Protein AF-A0A2M7FLJ5-F1 (afdb_monomer_lite)

Foldseek 3Di:
DDDDDDDDQVCLPDDADAPAQEDEAPDADDPCPVVVVSSVVNQPHDDVPRPHHYYHYPRCNCVVCVVVVVCCVPPNDPDDDD

Sequence (82 aa):
DIKVIVSVAILSRGFDQPDVHHVILARPLKKSFSEHVQQMGRVARPYPGKAFAIVQDHSGNYLRFQASFDKLYNEGVKTLDG

Radius of gyration: 13.33 Å; chains: 1; bounding box: 40×24×30 Å

pLDDT: mean 87.82, std 10.56, range [49.28, 96.5]

Structure (mmCIF, N/CA/C/O backbone):
data_AF-A0A2M7FLJ5-F1
#
_entry.id   AF-A0A2M7FLJ5-F1
#
loop_
_atom_site.group_PDB
_atom_site.id
_atom_site.type_symbol
_atom_site.label_atom_id
_atom_site.label_alt_id
_atom_site.label_comp_id
_atom_site.label_asym_id
_atom_site.label_entity_id
_atom_site.label_seq_id
_atom_site.pdbx_PDB_ins_code
_atom_site.Cartn_x
_atom_site.Cartn_y
_atom_site.Cartn_z
_atom_site.occupancy
_atom_site.B_iso_or_equiv
_atom_site.auth_seq_id
_atom_site.auth_comp_id
_atom_site.auth_asym_id
_atom_site.auth_atom_id
_atom_site.pdbx_PDB_model_num
ATOM 1 N N . ASP A 1 1 ? -24.394 10.729 5.786 1.00 82.62 1 ASP A N 1
ATOM 2 C CA . ASP A 1 1 ? -23.488 9.588 6.006 1.00 82.62 1 ASP A CA 1
ATOM 3 C C . ASP A 1 1 ? -22.729 9.342 4.709 1.00 82.62 1 ASP A C 1
ATOM 5 O O . ASP A 1 1 ? -23.369 9.219 3.670 1.00 82.62 1 ASP A O 1
ATOM 9 N N . ILE A 1 2 ? -21.398 9.409 4.732 1.00 85.31 2 ILE A N 1
ATOM 10 C CA . ILE A 1 2 ? -20.552 9.270 3.537 1.00 85.31 2 ILE A CA 1
ATOM 11 C C . ILE A 1 2 ? -19.902 7.891 3.603 1.00 85.31 2 ILE A C 1
ATOM 13 O O . ILE A 1 2 ? -19.181 7.597 4.549 1.00 85.31 2 ILE A O 1
ATOM 17 N N . LYS A 1 3 ? -20.156 7.046 2.599 1.00 89.31 3 LYS A N 1
ATOM 18 C CA . LYS A 1 3 ? -19.648 5.662 2.557 1.00 89.31 3 LYS A CA 1
ATOM 19 C C . LYS A 1 3 ? -18.421 5.472 1.677 1.00 89.31 3 LYS A C 1
ATOM 21 O O . LYS A 1 3 ? -17.675 4.520 1.871 1.00 89.31 3 LYS A O 1
ATOM 26 N N . VAL A 1 4 ? -18.233 6.349 0.695 1.00 90.19 4 VAL A N 1
ATOM 27 C CA . VAL A 1 4 ? -17.179 6.225 -0.312 1.00 90.19 4 VAL A CA 1
ATOM 28 C C . VAL A 1 4 ? -16.604 7.600 -0.596 1.00 90.19 4 VAL A C 1
ATOM 30 O O . VAL A 1 4 ? -17.342 8.574 -0.735 1.00 90.19 4 VAL A O 1
ATOM 33 N N . ILE A 1 5 ? -15.281 7.659 -0.713 1.00 89.19 5 ILE A N 1
ATOM 34 C CA . ILE A 1 5 ? -14.551 8.834 -1.175 1.00 89.19 5 ILE A CA 1
ATOM 35 C C . ILE A 1 5 ? -13.722 8.410 -2.382 1.00 89.19 5 ILE A C 1
ATOM 37 O O . ILE A 1 5 ? -13.029 7.395 -2.343 1.00 89.19 5 ILE A O 1
ATOM 41 N N . VAL A 1 6 ? -13.792 9.195 -3.454 1.00 89.81 6 VAL A N 1
ATOM 42 C CA . VAL A 1 6 ? -13.041 8.959 -4.689 1.00 89.81 6 VAL A CA 1
ATOM 43 C C . VAL A 1 6 ? -12.037 10.087 -4.871 1.00 89.81 6 VAL A C 1
ATOM 45 O O . VAL A 1 6 ? -12.372 11.261 -4.733 1.00 89.81 6 VAL A O 1
ATOM 48 N N . SER A 1 7 ? -10.789 9.741 -5.173 1.00 84.62 7 SER A N 1
ATOM 49 C CA . SER A 1 7 ? -9.732 10.719 -5.412 1.00 84.62 7 SER A CA 1
ATOM 50 C C . SER A 1 7 ? -8.674 10.172 -6.356 1.00 84.62 7 SER A C 1
ATOM 52 O O . SER A 1 7 ? -8.432 8.970 -6.404 1.00 84.62 7 SER A O 1
ATOM 54 N N . VAL A 1 8 ? -8.012 11.077 -7.076 1.00 79.00 8 VAL A N 1
ATOM 55 C CA . VAL A 1 8 ? -6.937 10.750 -8.025 1.00 79.00 8 VAL A CA 1
ATOM 56 C C . VAL A 1 8 ? -5.542 10.957 -7.409 1.00 79.00 8 VAL A C 1
ATOM 58 O O . VAL A 1 8 ? -4.571 10.407 -7.923 1.00 79.00 8 VAL A O 1
ATOM 61 N N . ALA A 1 9 ? -5.433 11.709 -6.302 1.00 67.69 9 ALA A N 1
ATOM 62 C CA . ALA A 1 9 ? -4.161 11.978 -5.603 1.00 67.69 9 ALA A CA 1
ATOM 63 C C . ALA A 1 9 ? -4.309 12.674 -4.229 1.00 67.69 9 ALA A C 1
ATOM 65 O O . ALA A 1 9 ? -3.396 12.619 -3.404 1.00 67.69 9 ALA A O 1
ATOM 66 N N . ILE A 1 10 ? -5.437 13.346 -3.969 1.00 58.44 10 ILE A N 1
ATOM 67 C CA . ILE A 1 10 ? -5.626 14.225 -2.798 1.00 58.44 10 ILE A CA 1
ATOM 68 C C . ILE A 1 10 ? -5.690 13.456 -1.469 1.00 58.44 10 ILE A C 1
ATOM 70 O O . ILE A 1 10 ? -5.308 13.998 -0.440 1.00 58.44 10 ILE A O 1
ATOM 74 N N . LEU A 1 11 ? -6.050 12.167 -1.478 1.00 60.75 11 LEU A N 1
ATOM 75 C CA . LEU A 1 11 ? -6.065 11.339 -0.257 1.00 60.75 11 LEU A CA 1
ATOM 76 C C . LEU A 1 11 ? -4.665 10.959 0.261 1.00 60.75 11 LEU A C 1
ATOM 78 O O . LEU A 1 11 ? -4.540 10.291 1.290 1.00 60.75 11 LEU A O 1
ATOM 82 N N . SER A 1 12 ? -3.599 11.381 -0.425 1.00 57.28 12 SER A N 1
ATOM 83 C CA . SER A 1 12 ? -2.224 11.161 0.032 1.00 57.28 12 SER A CA 1
ATOM 84 C C . SER A 1 12 ? -1.869 12.009 1.263 1.00 57.28 12 SER A C 1
ATOM 86 O O . SER A 1 12 ? -1.160 11.515 2.141 1.00 57.28 12 SER A O 1
ATOM 88 N N . ARG A 1 13 ? -2.410 13.234 1.399 1.00 58.75 13 ARG A N 1
ATOM 89 C CA . ARG A 1 13 ? -2.124 14.161 2.512 1.00 58.75 13 ARG A CA 1
ATOM 90 C C . ARG A 1 13 ? -3.413 14.567 3.238 1.00 58.75 13 ARG A C 1
ATOM 92 O O . ARG A 1 13 ? -4.341 15.059 2.613 1.00 58.75 13 ARG A O 1
ATOM 99 N N . GLY A 1 14 ? -3.466 14.366 4.557 1.00 61.94 14 GLY A N 1
ATOM 100 C CA . GLY A 1 14 ? -4.543 14.871 5.425 1.00 61.94 14 GLY A CA 1
ATOM 101 C C . GLY A 1 14 ? -5.780 13.978 5.587 1.00 61.94 14 GLY A C 1
ATOM 102 O O . GLY A 1 14 ? -6.568 14.226 6.493 1.00 61.94 14 GLY A O 1
ATOM 103 N N . PHE A 1 15 ? -5.946 12.922 4.782 1.00 74.25 15 PHE A N 1
ATOM 104 C CA . PHE A 1 15 ? -7.011 11.940 5.009 1.00 74.25 15 PHE A CA 1
ATOM 105 C C . PHE A 1 15 ? -6.549 10.864 5.997 1.00 74.25 15 PHE A C 1
ATOM 107 O O . PHE A 1 15 ? -5.846 9.914 5.635 1.00 74.25 15 PHE A O 1
ATOM 114 N N . ASP A 1 16 ? -6.931 11.045 7.259 1.00 78.62 16 ASP A N 1
ATOM 115 C CA . ASP A 1 16 ? -6.651 10.123 8.349 1.00 78.62 16 ASP A CA 1
ATOM 116 C C . ASP A 1 16 ? -7.948 9.481 8.857 1.00 78.62 16 ASP A C 1
ATOM 118 O O . ASP A 1 16 ? -8.587 9.989 9.771 1.00 78.62 16 ASP A O 1
ATOM 122 N N . GLN A 1 17 ? -8.318 8.349 8.255 1.00 87.38 17 GLN A N 1
ATOM 123 C CA . GLN A 1 17 ? -9.461 7.557 8.695 1.00 87.38 17 GLN A CA 1
ATOM 124 C C . GLN A 1 17 ? -9.030 6.092 8.921 1.00 87.38 17 GLN A C 1
ATOM 126 O O . GLN A 1 17 ? -8.708 5.400 7.951 1.00 87.38 17 GLN A O 1
ATOM 131 N N . PRO A 1 18 ? -8.933 5.608 10.175 1.00 88.19 18 PRO A N 1
ATOM 132 C CA . PRO A 1 18 ? -8.455 4.252 10.472 1.00 88.19 18 PRO A CA 1
ATOM 133 C C . PRO A 1 18 ? -9.517 3.158 10.253 1.00 88.19 18 PRO A C 1
ATOM 135 O O . PRO A 1 18 ? -9.157 2.007 9.995 1.00 88.19 18 PRO A O 1
ATOM 138 N N . ASP A 1 19 ? -10.807 3.508 10.289 1.00 90.50 19 ASP A N 1
ATOM 139 C CA . ASP A 1 19 ? -11.932 2.575 10.110 1.00 90.50 19 ASP A CA 1
ATOM 140 C C . ASP A 1 19 ? -12.190 2.173 8.645 1.00 90.50 19 ASP A C 1
ATOM 142 O O . ASP A 1 19 ? -13.128 1.441 8.351 1.00 90.50 19 ASP A O 1
ATOM 146 N N . VAL A 1 20 ? -11.347 2.601 7.699 1.00 90.94 20 VAL A N 1
ATOM 147 C CA . VAL A 1 20 ? -11.498 2.242 6.283 1.00 90.94 20 VAL A CA 1
ATOM 148 C C . VAL A 1 20 ? -11.273 0.741 6.097 1.00 90.94 20 VAL A C 1
ATOM 150 O O . VAL A 1 20 ? -10.178 0.239 6.347 1.00 90.94 20 VAL A O 1
ATOM 153 N N . HIS A 1 21 ? -12.288 0.026 5.607 1.00 92.81 21 HIS A N 1
ATOM 154 C CA . HIS A 1 21 ? -12.221 -1.421 5.355 1.00 92.81 21 HIS A CA 1
ATOM 155 C C . HIS A 1 21 ? -11.753 -1.789 3.942 1.00 92.81 21 HIS A C 1
ATOM 157 O O . HIS A 1 21 ? -11.231 -2.885 3.742 1.00 92.81 21 HIS A O 1
ATOM 163 N N . HIS A 1 22 ? -11.950 -0.908 2.959 1.00 93.50 22 HIS A N 1
ATOM 164 C CA . HIS A 1 22 ? -11.760 -1.238 1.549 1.00 93.50 22 HIS A CA 1
ATOM 165 C C . HIS A 1 22 ? -11.089 -0.091 0.790 1.00 93.50 22 HIS A C 1
ATOM 167 O O . HIS A 1 22 ? -11.532 1.055 0.863 1.00 93.50 22 HIS A O 1
ATOM 173 N N . VAL A 1 23 ? -10.034 -0.411 0.040 1.00 92.00 23 VAL A N 1
ATOM 174 C CA . VAL A 1 23 ? -9.395 0.486 -0.930 1.00 92.00 23 VAL A CA 1
ATOM 175 C C . VAL A 1 23 ? -9.501 -0.111 -2.330 1.00 92.00 23 VAL A C 1
ATOM 177 O O . VAL A 1 23 ? -9.161 -1.274 -2.540 1.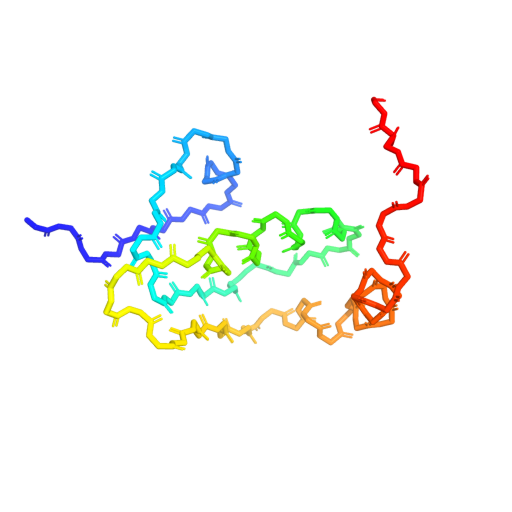00 92.00 23 VAL A O 1
ATOM 180 N N . ILE A 1 24 ? -9.931 0.713 -3.290 1.00 94.19 24 ILE A N 1
ATOM 181 C CA . ILE A 1 24 ? -10.014 0.359 -4.712 1.00 94.19 24 ILE A CA 1
ATOM 182 C C . ILE A 1 24 ? -8.943 1.141 -5.478 1.00 94.19 24 ILE A C 1
ATOM 184 O O . ILE A 1 24 ? -8.962 2.373 -5.509 1.00 94.19 24 ILE A O 1
ATOM 188 N N . LEU A 1 25 ? -8.013 0.432 -6.120 1.00 93.50 25 LEU A N 1
ATOM 189 C CA . LEU A 1 25 ? -6.949 1.026 -6.928 1.00 93.50 25 LEU A CA 1
ATOM 190 C C . LEU A 1 25 ? -7.366 1.052 -8.403 1.00 93.50 25 LEU A C 1
ATOM 192 O O . LEU A 1 25 ? -7.230 0.067 -9.130 1.00 93.50 25 LEU A O 1
ATOM 196 N N . ALA A 1 26 ? -7.868 2.203 -8.848 1.00 93.81 26 ALA A N 1
ATOM 197 C CA . ALA A 1 26 ? -8.364 2.414 -10.214 1.00 93.81 26 ALA A CA 1
ATOM 198 C C . ALA A 1 26 ? -7.401 3.205 -11.128 1.00 93.81 26 ALA A C 1
ATOM 200 O O . ALA A 1 26 ? -7.712 3.439 -12.294 1.00 93.81 26 ALA A O 1
ATOM 201 N N . ARG A 1 27 ? -6.236 3.630 -10.612 1.00 91.38 27 ARG A N 1
ATOM 202 C CA . ARG A 1 27 ? 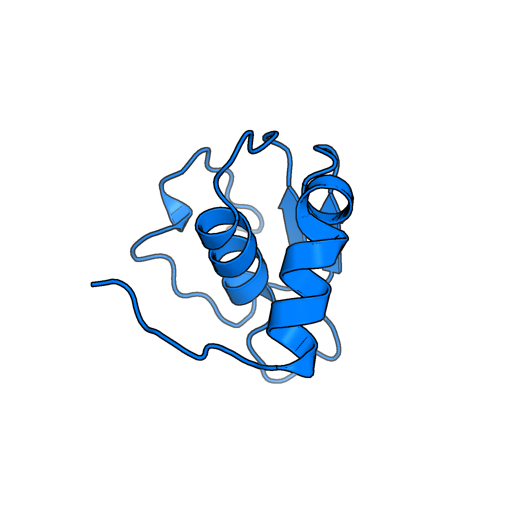-5.203 4.345 -11.376 1.00 91.38 27 ARG A CA 1
ATOM 203 C C . ARG A 1 27 ? -3.907 3.526 -11.489 1.00 91.38 27 ARG A C 1
ATOM 205 O O . ARG A 1 27 ? -3.309 3.217 -10.453 1.00 91.38 27 ARG A O 1
ATOM 212 N N . PRO A 1 28 ? -3.398 3.253 -12.706 1.00 93.00 28 PRO A N 1
ATOM 213 C CA . PRO A 1 28 ? -2.097 2.617 -12.883 1.00 93.00 28 PRO A CA 1
ATOM 214 C C . PRO A 1 28 ? -0.958 3.570 -12.517 1.00 93.00 28 PRO A C 1
ATOM 216 O O . PRO A 1 28 ? -0.824 4.667 -13.062 1.00 93.00 28 PRO A O 1
ATOM 219 N N . LEU A 1 29 ? -0.100 3.123 -11.606 1.00 92.31 29 LEU A N 1
ATOM 220 C CA . LEU A 1 29 ? 1.122 3.810 -11.211 1.00 92.31 29 LEU A CA 1
ATOM 221 C C . LEU A 1 29 ? 2.279 3.324 -12.085 1.00 92.31 29 LEU A C 1
ATOM 223 O O . LEU A 1 29 ? 2.553 2.127 -12.145 1.00 92.31 29 LEU A O 1
ATOM 227 N N . LYS A 1 30 ? 2.974 4.250 -12.762 1.00 85.56 30 LYS A N 1
ATOM 228 C CA . LYS A 1 30 ? 4.084 3.901 -13.669 1.00 85.56 30 LYS A CA 1
ATOM 229 C C . LYS A 1 30 ? 5.388 3.566 -12.934 1.00 85.56 30 LYS A C 1
ATOM 231 O O . LYS A 1 30 ? 6.052 2.610 -13.307 1.00 85.56 30 LYS A O 1
ATOM 236 N N . LYS A 1 31 ? 5.775 4.369 -11.933 1.00 85.31 31 LYS A N 1
ATOM 237 C CA . LYS A 1 31 ? 7.061 4.229 -11.206 1.00 85.31 31 LYS A CA 1
ATOM 238 C C . LYS A 1 31 ? 6.979 4.506 -9.697 1.00 85.31 31 LYS A C 1
ATOM 240 O O . LYS A 1 31 ? 7.971 4.359 -8.996 1.00 85.31 31 LYS A O 1
ATOM 245 N N . SER A 1 32 ? 5.822 4.932 -9.193 1.00 90.81 32 SER A N 1
ATOM 246 C CA . SER A 1 32 ? 5.692 5.426 -7.817 1.00 90.81 32 SER A CA 1
ATOM 247 C C . SER A 1 32 ? 5.347 4.297 -6.840 1.00 90.81 32 SER A C 1
ATOM 249 O O . SER A 1 32 ? 4.185 4.113 -6.480 1.00 90.81 32 SER A O 1
ATOM 251 N N . PHE A 1 33 ? 6.350 3.515 -6.428 1.00 92.38 33 PHE A N 1
ATOM 252 C CA . PHE A 1 33 ? 6.164 2.482 -5.397 1.00 92.38 33 PHE A CA 1
ATOM 253 C C . PHE A 1 33 ? 5.802 3.094 -4.036 1.00 92.38 33 PHE A C 1
ATOM 255 O O . PHE A 1 33 ? 4.928 2.583 -3.342 1.00 92.38 33 PHE A O 1
ATOM 262 N N . SER A 1 34 ? 6.408 4.230 -3.683 1.00 90.38 34 SER A N 1
ATOM 263 C CA . SER A 1 34 ? 6.099 4.955 -2.446 1.00 90.38 34 SER A CA 1
ATOM 264 C C . SER A 1 34 ? 4.624 5.353 -2.364 1.00 90.38 34 SER A C 1
ATOM 266 O O . SER A 1 34 ? 4.000 5.178 -1.322 1.00 90.38 34 SER A O 1
ATOM 268 N N . GLU A 1 35 ? 4.034 5.814 -3.469 1.00 90.12 35 GLU A N 1
ATOM 269 C CA . GLU A 1 35 ? 2.603 6.115 -3.525 1.00 90.12 35 GLU A CA 1
ATOM 270 C C . GLU A 1 35 ? 1.748 4.856 -3.331 1.00 90.12 35 GLU A C 1
ATOM 272 O O . GLU A 1 35 ? 0.763 4.901 -2.597 1.00 90.12 35 GLU A O 1
ATOM 277 N N . HIS A 1 36 ? 2.139 3.722 -3.921 1.00 92.12 36 HIS A N 1
ATOM 278 C CA . HIS A 1 36 ? 1.445 2.453 -3.697 1.00 92.12 36 HIS A CA 1
ATOM 279 C C . HIS A 1 36 ? 1.475 2.050 -2.215 1.00 92.12 36 HIS A C 1
ATOM 281 O O . HIS A 1 36 ? 0.430 1.761 -1.637 1.00 92.12 36 HIS A O 1
ATOM 287 N N . VAL A 1 37 ? 2.641 2.113 -1.565 1.00 91.50 37 VAL A N 1
ATOM 288 C CA . VAL A 1 37 ? 2.791 1.815 -0.128 1.00 91.50 37 VAL A CA 1
ATOM 289 C C . VAL A 1 37 ? 1.938 2.753 0.725 1.00 91.50 37 VAL A C 1
ATOM 291 O O . VAL A 1 37 ? 1.251 2.301 1.640 1.00 91.50 37 VAL A O 1
ATOM 294 N N . GLN A 1 38 ? 1.920 4.049 0.408 1.00 88.00 38 GLN A N 1
ATOM 295 C CA . GLN A 1 38 ? 1.086 5.024 1.115 1.00 88.00 38 GLN A CA 1
ATOM 296 C C . GLN A 1 38 ? -0.410 4.714 0.968 1.00 88.00 38 GLN A C 1
ATOM 298 O O . GLN A 1 38 ? -1.139 4.791 1.955 1.00 88.00 38 GLN A O 1
ATOM 303 N N . GLN A 1 39 ? -0.869 4.321 -0.226 1.00 89.38 39 GLN A N 1
ATOM 304 C CA . GLN A 1 39 ? -2.256 3.898 -0.460 1.00 89.38 39 GLN A CA 1
ATOM 305 C C . GLN A 1 39 ? -2.612 2.658 0.375 1.00 89.38 39 GLN A C 1
ATOM 307 O O . GLN A 1 39 ? -3.637 2.656 1.056 1.00 89.38 39 GLN A O 1
ATOM 312 N N . MET A 1 40 ? -1.744 1.641 0.393 1.00 90.06 40 MET A N 1
ATOM 313 C CA . MET A 1 40 ? -1.923 0.434 1.213 1.00 90.06 40 MET A CA 1
ATOM 314 C C . MET A 1 40 ? -1.962 0.765 2.711 1.00 90.06 40 MET A C 1
ATOM 316 O O . MET A 1 40 ? -2.810 0.262 3.448 1.00 90.06 40 MET A O 1
ATOM 320 N N . GLY A 1 41 ? -1.101 1.679 3.162 1.00 88.50 41 GLY A N 1
ATOM 321 C CA . GLY A 1 41 ? -1.052 2.136 4.549 1.00 88.50 41 GLY A CA 1
ATOM 322 C C . GLY A 1 41 ? -2.350 2.789 5.035 1.00 88.50 41 GLY A C 1
ATOM 323 O O . GLY A 1 41 ? -2.631 2.763 6.231 1.00 88.50 41 GLY A O 1
ATOM 324 N N . ARG A 1 42 ? -3.190 3.327 4.137 1.00 85.00 42 ARG A N 1
ATOM 325 C CA . ARG A 1 42 ? -4.496 3.891 4.524 1.00 85.00 42 ARG A CA 1
ATOM 326 C C . ARG A 1 42 ? -5.477 2.822 4.991 1.00 85.00 42 ARG A C 1
ATOM 328 O O . ARG A 1 42 ? -6.221 3.078 5.932 1.00 85.00 42 ARG A O 1
ATOM 335 N N . VAL A 1 43 ? -5.441 1.629 4.396 1.00 90.00 43 VAL A N 1
ATOM 336 C CA . VAL A 1 43 ? -6.327 0.520 4.777 1.00 90.00 43 VAL A CA 1
ATOM 337 C C . VAL A 1 43 ? -5.677 -0.442 5.769 1.00 90.00 43 VAL A C 1
ATOM 339 O O . VAL A 1 43 ? -6.386 -1.108 6.510 1.00 90.00 43 VAL A O 1
ATOM 342 N N . ALA A 1 44 ? -4.349 -0.506 5.851 1.00 89.56 44 ALA A N 1
ATOM 343 C CA . ALA A 1 44 ? -3.661 -1.451 6.734 1.00 89.56 44 ALA A CA 1
ATOM 344 C C . ALA A 1 44 ? -3.737 -1.090 8.231 1.00 89.56 44 ALA A C 1
ATOM 346 O O . ALA A 1 44 ? -3.336 -1.887 9.076 1.00 89.56 44 ALA A O 1
ATOM 347 N N . ARG A 1 45 ? -4.243 0.100 8.587 1.00 89.31 45 ARG A N 1
ATOM 348 C CA . ARG A 1 45 ? -4.307 0.526 9.990 1.00 89.31 45 ARG A CA 1
ATOM 349 C C . ARG A 1 45 ? -5.322 -0.298 10.798 1.00 89.31 45 ARG A C 1
ATOM 351 O O . ARG A 1 45 ? -6.467 -0.430 10.347 1.00 89.31 45 ARG A O 1
ATOM 358 N N . PRO A 1 46 ? -4.930 -0.820 11.977 1.00 91.56 46 PRO A N 1
ATOM 359 C CA . PRO A 1 46 ? -5.849 -1.489 12.893 1.00 91.56 46 PRO A CA 1
ATOM 360 C C . PRO A 1 46 ? -6.957 -0.549 13.379 1.00 91.56 46 PRO A C 1
ATOM 362 O O . PRO A 1 46 ? -6.719 0.639 13.598 1.00 91.56 46 PRO A O 1
ATOM 365 N N . TYR A 1 47 ? -8.155 -1.093 13.583 1.00 94.62 47 TYR A N 1
ATOM 366 C CA . TYR A 1 47 ? -9.301 -0.378 14.146 1.00 94.62 47 TYR A CA 1
ATOM 367 C C . TYR A 1 47 ? -10.225 -1.369 14.881 1.00 94.62 47 TYR A C 1
ATOM 369 O O . TYR A 1 47 ? -10.355 -2.508 14.420 1.00 94.62 47 TYR A O 1
ATOM 377 N N . PRO A 1 48 ? -10.864 -1.005 16.012 1.00 95.75 48 PRO A N 1
ATOM 378 C CA . PRO A 1 48 ? -11.800 -1.895 16.701 1.00 95.75 48 PRO A CA 1
ATOM 379 C C . PRO A 1 48 ? -12.902 -2.419 15.767 1.00 95.75 48 PRO A C 1
ATOM 381 O O . PRO A 1 48 ? -13.555 -1.650 15.070 1.00 95.75 48 PRO A O 1
ATOM 384 N N . GLY A 1 49 ? -13.101 -3.739 15.730 1.00 93.75 49 GLY A N 1
ATOM 385 C CA . GLY A 1 49 ? -14.086 -4.383 14.845 1.00 93.75 49 GLY A CA 1
ATOM 386 C C . GLY A 1 49 ? -13.616 -4.617 13.401 1.00 93.75 49 GLY A C 1
ATOM 387 O O . GLY A 1 49 ? -14.321 -5.259 12.624 1.00 93.75 49 GLY A O 1
ATOM 388 N N . LYS A 1 50 ? -12.409 -4.175 13.034 1.00 93.62 50 LYS A N 1
ATOM 389 C CA . LYS A 1 50 ? -11.808 -4.427 11.721 1.00 93.62 50 LYS A CA 1
ATOM 390 C C . LYS A 1 50 ? -10.901 -5.655 11.768 1.00 93.62 50 LYS A C 1
ATOM 392 O O . LYS A 1 50 ? -9.725 -5.561 12.105 1.00 93.62 50 LYS A O 1
ATOM 397 N N . ALA A 1 51 ? -11.463 -6.809 11.412 1.00 93.19 51 ALA A N 1
ATOM 398 C CA . ALA A 1 51 ? -10.727 -8.075 11.367 1.00 93.19 51 ALA A CA 1
ATOM 399 C C . ALA A 1 51 ? -9.731 -8.149 10.197 1.00 93.19 51 ALA A C 1
ATOM 401 O O . ALA A 1 51 ? -8.668 -8.749 10.323 1.00 93.19 51 ALA A O 1
ATOM 402 N N . PHE A 1 52 ? -10.071 -7.541 9.060 1.00 92.75 52 PHE A N 1
ATOM 403 C CA . PHE A 1 52 ? -9.223 -7.501 7.874 1.00 92.75 52 PHE A CA 1
ATOM 404 C C . PHE A 1 52 ? -9.519 -6.263 7.022 1.00 92.75 52 PHE A C 1
ATOM 406 O O . PHE A 1 52 ? -10.543 -5.593 7.180 1.00 92.75 52 PHE A O 1
ATOM 413 N N . ALA A 1 53 ? -8.592 -5.978 6.114 1.00 92.50 53 ALA A N 1
ATOM 414 C CA . ALA A 1 53 ? -8.683 -4.943 5.098 1.00 92.50 53 ALA A CA 1
ATOM 415 C C . ALA A 1 53 ? -8.741 -5.588 3.710 1.00 92.50 53 ALA A C 1
ATOM 417 O O . ALA A 1 53 ? -8.075 -6.593 3.469 1.00 92.50 53 ALA A O 1
ATOM 418 N N . ILE A 1 54 ? -9.500 -4.990 2.794 1.00 94.31 54 ILE A N 1
ATOM 419 C CA . ILE A 1 54 ? -9.555 -5.412 1.393 1.00 94.31 54 ILE A CA 1
ATOM 420 C C . ILE A 1 54 ? -8.832 -4.378 0.534 1.00 94.31 54 ILE A C 1
ATOM 422 O O . ILE A 1 54 ? -9.073 -3.173 0.648 1.00 94.31 54 ILE A O 1
ATOM 426 N N . VAL A 1 55 ? -7.979 -4.865 -0.365 1.00 93.81 55 VAL A N 1
ATOM 427 C CA . VAL A 1 55 ? -7.402 -4.072 -1.451 1.00 93.81 55 VAL A CA 1
ATOM 428 C C . VAL A 1 55 ? -7.812 -4.694 -2.772 1.00 93.81 55 VAL A C 1
ATOM 430 O O . VAL A 1 55 ? -7.408 -5.809 -3.091 1.00 93.81 55 VAL A O 1
ATOM 433 N N . GLN A 1 56 ? -8.606 -3.956 -3.539 1.00 95.88 56 GLN A N 1
ATOM 434 C CA . GLN A 1 56 ? -9.075 -4.361 -4.856 1.00 95.88 56 GLN A CA 1
ATOM 435 C C . GLN A 1 56 ? -8.335 -3.558 -5.923 1.00 95.88 56 GLN A C 1
ATOM 437 O O . GLN A 1 56 ? -8.542 -2.354 -6.078 1.00 95.88 56 GLN A O 1
ATOM 442 N N . ASP A 1 57 ? -7.445 -4.221 -6.656 1.00 95.56 57 ASP A N 1
ATOM 443 C CA . ASP A 1 57 ? -6.562 -3.569 -7.618 1.00 95.56 57 ASP A CA 1
ATOM 444 C C . ASP A 1 57 ? -6.969 -3.852 -9.067 1.00 95.56 57 ASP A C 1
ATOM 446 O O . ASP A 1 57 ? -6.647 -4.893 -9.634 1.00 95.56 57 ASP A O 1
ATOM 450 N N . HIS A 1 58 ? -7.645 -2.884 -9.689 1.00 96.44 58 HIS A N 1
ATOM 451 C CA . HIS A 1 58 ? -7.985 -2.923 -11.115 1.00 96.44 58 HIS A CA 1
ATOM 452 C C . HIS A 1 58 ? -6.848 -2.429 -12.020 1.00 96.44 58 HIS A C 1
ATOM 454 O O . HIS A 1 58 ? -6.948 -2.508 -13.241 1.00 96.44 58 HIS A O 1
ATOM 460 N N . SER A 1 59 ? -5.774 -1.896 -11.439 1.00 94.31 59 SER A N 1
ATOM 461 C CA . SER A 1 59 ? -4.705 -1.188 -12.150 1.00 94.31 59 SER A CA 1
ATOM 462 C C . SER A 1 59 ? -3.416 -2.003 -12.288 1.00 94.31 59 SER A C 1
ATOM 464 O O . SER A 1 59 ? -2.449 -1.559 -12.928 1.00 94.31 59 SER A O 1
ATOM 466 N N . GLY A 1 60 ? -3.376 -3.175 -11.650 1.00 95.94 60 GLY A N 1
ATOM 467 C CA . GLY A 1 60 ? -2.219 -4.062 -11.605 1.00 95.94 60 GLY A CA 1
ATOM 468 C C . GLY A 1 60 ? -1.016 -3.451 -10.885 1.00 95.94 60 GLY A C 1
ATOM 469 O O . GLY A 1 60 ? 0.118 -3.786 -11.211 1.00 95.94 60 GLY A O 1
ATOM 470 N N . ASN A 1 61 ? -1.235 -2.513 -9.961 1.00 95.88 61 ASN A N 1
ATOM 471 C CA . ASN A 1 61 ? -0.182 -1.895 -9.158 1.00 95.88 61 ASN A CA 1
ATOM 472 C C . ASN A 1 61 ? 0.515 -2.912 -8.248 1.00 95.88 61 ASN A C 1
ATOM 474 O O . ASN A 1 61 ? 1.741 -2.916 -8.192 1.00 95.88 61 ASN A O 1
ATOM 478 N N . TYR A 1 62 ? -0.244 -3.790 -7.591 1.00 95.00 62 TYR A N 1
ATOM 479 C CA . TYR A 1 62 ? 0.292 -4.813 -6.702 1.00 95.00 62 TYR A CA 1
ATOM 480 C C . TYR A 1 62 ? 1.242 -5.743 -7.458 1.00 95.00 62 TYR A C 1
ATOM 482 O O . TYR A 1 62 ? 2.406 -5.864 -7.094 1.00 95.00 62 TYR A O 1
ATOM 490 N N . LEU A 1 63 ? 0.788 -6.306 -8.584 1.00 96.31 63 LEU A N 1
ATOM 491 C CA . LEU A 1 63 ? 1.626 -7.164 -9.427 1.00 96.31 63 LEU A CA 1
ATOM 492 C C . LEU A 1 63 ? 2.837 -6.409 -9.992 1.00 96.31 63 LEU A C 1
ATOM 494 O O . LEU A 1 63 ? 3.942 -6.942 -10.017 1.00 96.31 63 LEU A O 1
ATOM 498 N N . ARG A 1 64 ? 2.664 -5.145 -10.401 1.00 95.69 64 ARG A N 1
ATOM 499 C CA . ARG A 1 64 ? 3.760 -4.310 -10.919 1.00 95.69 64 ARG A CA 1
ATOM 500 C C . ARG A 1 64 ? 4.851 -4.047 -9.884 1.00 95.69 64 ARG A C 1
ATOM 502 O O . ARG A 1 64 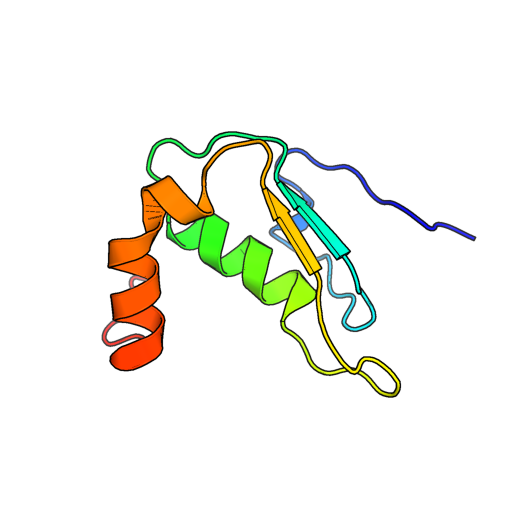? 6.012 -3.917 -10.260 1.00 95.69 64 ARG A O 1
ATOM 509 N N . PHE A 1 65 ? 4.489 -3.943 -8.609 1.00 96.50 65 PHE A N 1
ATOM 510 C CA . PHE A 1 65 ? 5.417 -3.641 -7.521 1.00 96.50 65 PHE A CA 1
ATOM 511 C C . PHE A 1 65 ? 5.710 -4.830 -6.608 1.00 96.50 65 PHE A C 1
ATOM 513 O O . PHE A 1 65 ? 6.343 -4.630 -5.575 1.00 96.50 65 PHE A O 1
ATOM 520 N N . GLN A 1 66 ? 5.302 -6.048 -6.974 1.00 96.50 66 GLN A N 1
ATOM 521 C CA . GLN A 1 66 ? 5.386 -7.227 -6.111 1.00 96.50 66 GLN A CA 1
ATOM 522 C C . GLN A 1 66 ? 6.789 -7.416 -5.526 1.00 96.50 66 GLN A C 1
ATOM 524 O O . GLN A 1 66 ? 6.942 -7.429 -4.312 1.00 96.50 66 GLN A O 1
ATOM 529 N N . ALA A 1 67 ? 7.829 -7.418 -6.366 1.00 96.25 67 ALA A N 1
ATOM 530 C CA . ALA A 1 67 ? 9.208 -7.581 -5.902 1.00 96.25 67 ALA A CA 1
ATOM 531 C C . ALA A 1 67 ? 9.653 -6.477 -4.919 1.00 96.25 67 ALA A C 1
ATOM 533 O O . ALA A 1 67 ? 10.371 -6.739 -3.955 1.00 96.25 67 ALA A O 1
ATOM 534 N N . SER A 1 68 ? 9.223 -5.229 -5.140 1.00 95.31 68 SER A N 1
ATOM 535 C CA . SER A 1 68 ? 9.507 -4.114 -4.225 1.00 95.31 68 SER A CA 1
ATOM 536 C C . SER A 1 68 ? 8.730 -4.241 -2.914 1.00 95.31 68 SER A C 1
ATOM 538 O O . SER A 1 68 ? 9.264 -3.925 -1.852 1.00 95.31 68 SER A O 1
ATOM 540 N N . PHE A 1 69 ? 7.486 -4.715 -2.984 1.00 94.50 69 PHE A N 1
ATOM 541 C CA . PHE A 1 69 ? 6.625 -4.936 -1.829 1.00 94.50 69 PHE A CA 1
ATOM 542 C C . PHE A 1 69 ? 7.125 -6.097 -0.966 1.00 94.50 69 PHE A C 1
ATOM 544 O O . PHE A 1 69 ? 7.231 -5.936 0.245 1.00 94.50 69 PHE A O 1
ATOM 551 N N . ASP A 1 70 ? 7.522 -7.215 -1.576 1.00 95.62 70 ASP A N 1
ATOM 552 C CA . ASP A 1 70 ? 8.103 -8.368 -0.883 1.00 95.62 70 ASP A CA 1
ATOM 553 C C . ASP A 1 70 ? 9.385 -7.971 -0.153 1.00 95.62 70 ASP A C 1
ATOM 555 O O . ASP A 1 70 ? 9.580 -8.318 1.013 1.00 95.62 70 ASP A O 1
ATOM 559 N N . LYS A 1 71 ? 10.24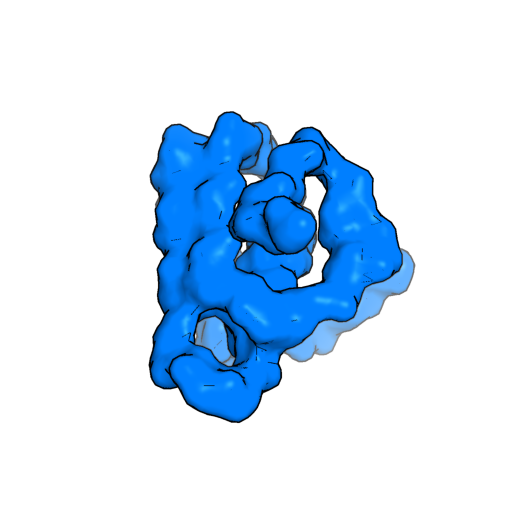0 -7.174 -0.802 1.00 95.38 71 LYS A N 1
ATOM 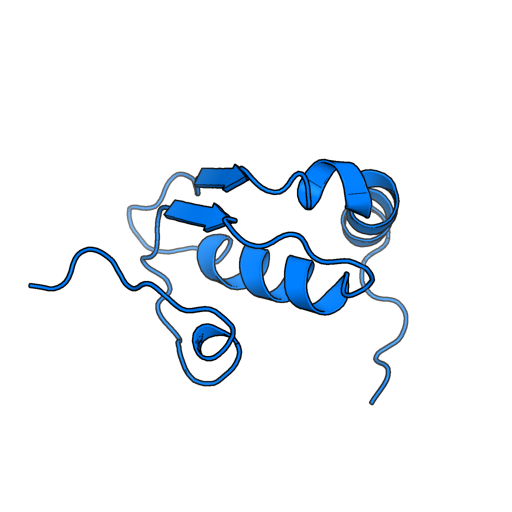560 C CA . LYS A 1 71 ? 11.430 -6.622 -0.156 1.00 95.38 71 LYS A CA 1
ATOM 561 C C . LYS A 1 71 ? 11.066 -5.756 1.051 1.00 95.38 71 LYS A C 1
ATOM 563 O O . LYS A 1 71 ? 11.630 -5.949 2.123 1.00 95.38 71 LYS A O 1
ATOM 568 N N . LEU A 1 72 ? 10.122 -4.824 0.897 1.00 93.50 72 LEU A N 1
ATOM 569 C CA . LEU A 1 72 ? 9.669 -3.959 1.990 1.00 93.50 72 LEU A CA 1
ATOM 570 C C . LEU A 1 72 ? 9.094 -4.766 3.163 1.00 93.50 72 LEU A C 1
ATOM 572 O O . LEU A 1 72 ? 9.373 -4.447 4.314 1.00 93.50 72 LEU A O 1
ATOM 576 N N . TYR A 1 73 ? 8.301 -5.797 2.876 1.00 91.75 73 TYR A N 1
ATOM 577 C CA . TYR A 1 73 ? 7.665 -6.633 3.890 1.00 91.75 73 TYR A CA 1
ATOM 578 C C .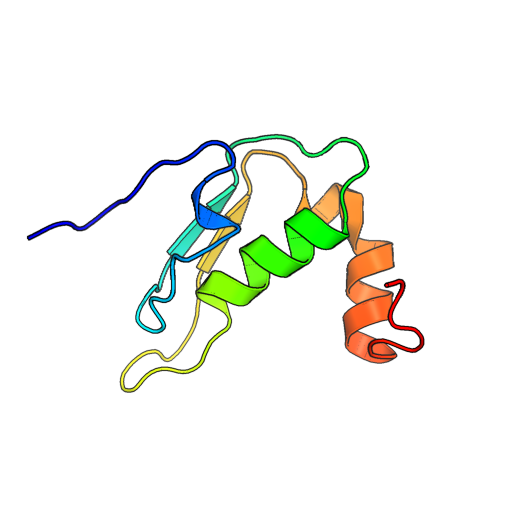 TYR A 1 73 ? 8.685 -7.457 4.685 1.00 91.75 73 TYR A C 1
ATOM 580 O O . TYR A 1 73 ? 8.605 -7.514 5.909 1.00 91.75 73 TYR A O 1
ATOM 588 N N . ASN A 1 74 ? 9.654 -8.071 4.000 1.00 96.50 74 ASN A N 1
ATOM 589 C CA . ASN A 1 74 ? 10.627 -8.961 4.636 1.00 96.50 74 ASN A CA 1
ATOM 590 C C . ASN A 1 74 ? 11.811 -8.217 5.266 1.00 96.50 74 ASN A C 1
ATOM 592 O O . ASN A 1 74 ? 12.344 -8.657 6.281 1.00 96.50 74 ASN A O 1
ATOM 596 N N . GLU A 1 75 ? 12.251 -7.112 4.664 1.00 95.12 75 GLU A N 1
ATOM 597 C CA . GLU A 1 75 ? 13.462 -6.403 5.092 1.00 95.12 75 GLU A CA 1
ATOM 598 C C . GLU A 1 75 ? 13.187 -5.074 5.806 1.00 95.12 75 GLU A C 1
ATOM 600 O O . GLU A 1 75 ? 14.109 -4.493 6.384 1.00 95.12 75 GLU A O 1
ATOM 605 N N . GLY A 1 76 ? 11.950 -4.575 5.758 1.00 91.12 76 GLY A N 1
ATOM 606 C CA . GLY A 1 76 ? 11.601 -3.252 6.260 1.00 91.12 76 GLY A CA 1
ATOM 607 C C . GLY A 1 76 ? 12.220 -2.104 5.452 1.00 91.12 76 GLY A C 1
ATOM 608 O O . GLY A 1 76 ? 12.833 -2.281 4.395 1.00 91.12 76 GLY A O 1
ATOM 609 N N . VAL A 1 77 ? 12.041 -0.882 5.956 1.00 88.12 77 VAL A N 1
ATOM 610 C CA . VAL A 1 77 ? 12.659 0.327 5.393 1.00 88.12 77 VAL A CA 1
ATOM 611 C C . VAL A 1 77 ? 14.076 0.459 5.947 1.00 88.12 77 VAL A C 1
ATOM 613 O O . VAL A 1 77 ? 14.250 0.547 7.160 1.00 88.12 77 VAL A O 1
ATOM 616 N N . LYS A 1 78 ? 15.088 0.488 5.070 1.00 83.88 78 LYS A N 1
ATOM 617 C CA . LYS A 1 78 ? 16.500 0.621 5.484 1.00 83.88 78 LYS A CA 1
ATOM 618 C C . LYS A 1 78 ? 17.016 2.056 5.463 1.00 83.88 78 LYS A C 1
ATOM 620 O O . LYS A 1 78 ? 17.888 2.397 6.253 1.00 83.88 78 LYS A O 1
ATOM 625 N N . THR A 1 79 ? 16.478 2.887 4.575 1.00 79.88 79 THR A N 1
ATOM 626 C CA . THR A 1 79 ? 16.810 4.309 4.459 1.00 79.88 79 THR A CA 1
ATOM 627 C C . THR A 1 79 ? 15.526 5.113 4.305 1.00 79.88 79 THR A C 1
ATOM 629 O O . THR A 1 79 ? 14.577 4.667 3.659 1.00 79.88 79 THR A O 1
ATOM 632 N N . LEU A 1 80 ? 15.484 6.286 4.930 1.00 70.88 80 LEU A N 1
ATOM 633 C CA . LEU A 1 80 ? 14.462 7.291 4.669 1.00 70.88 80 LEU A CA 1
ATOM 634 C C . LEU A 1 80 ? 15.094 8.302 3.717 1.00 70.88 80 LEU A C 1
ATOM 636 O O . LEU A 1 80 ? 15.977 9.050 4.130 1.00 70.88 80 LEU A O 1
ATOM 640 N N . ASP A 1 81 ? 14.676 8.292 2.456 1.00 64.69 81 ASP A N 1
ATOM 641 C CA . ASP A 1 81 ? 15.023 9.384 1.551 1.00 64.69 81 ASP A CA 1
ATOM 642 C C . ASP A 1 81 ? 14.144 10.582 1.938 1.00 64.69 81 ASP A C 1
ATOM 644 O O . ASP A 1 81 ? 12.911 10.494 1.895 1.00 64.69 81 ASP A O 1
ATOM 648 N N . GLY A 1 82 ? 14.795 11.644 2.419 1.00 49.28 82 GLY A N 1
ATOM 649 C CA . GLY A 1 82 ? 14.182 12.930 2.764 1.00 49.28 82 GLY A CA 1
ATOM 650 C C . GLY A 1 82 ? 13.972 13.817 1.549 1.00 49.28 82 GLY A C 1
ATOM 651 O O . GLY A 1 82 ? 14.850 13.806 0.657 1.00 49.28 82 GLY A O 1
#

Secondary structure (DSSP, 8-state):
-------SSGGGSS---TT--EEEE-S--SS-HHHHHHHHHHHSS--TT----EEEESS-HHHHHHHHHHHHHHH-------